Protein AF-A0A928N1R2-F1 (afdb_monomer)

Sequence (52 aa):
MGVCEKMMNINILSENIKKYRINKKLTQKDLA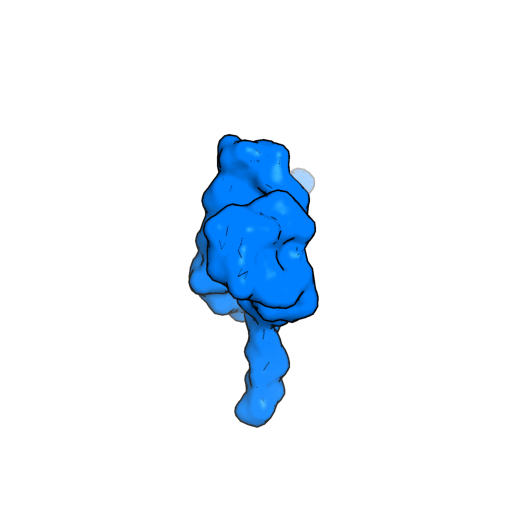MLLRVSPQAVSRWECGGSQT
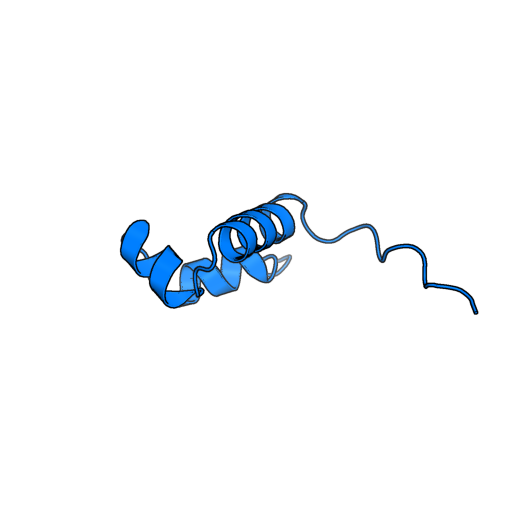
Mean predicted aligned error: 8.39 Å

Radius of gyration: 13.02 Å; Cα contacts (8 Å, |Δi|>4): 34; chains: 1; bounding box: 31×16×43 Å

pLDDT: mean 81.18, std 19.83, range [37.59, 97.38]

Solvent-accessible surface area (backbone atoms only — not comparable to full-atom values): 3242 Å² total; per-residue (Å²): 133,84,74,82,80,64,92,83,83,73,52,72,65,16,52,48,54,47,50,57,36,52,76,68,73,44,53,60,59,52,50,11,60,76,68,73,49,55,46,65,55,45,50,39,46,51,67,50,62,78,88,125

Structure (mmCIF, N/CA/C/O backbone):
data_AF-A0A928N1R2-F1
#
_entry.id   AF-A0A928N1R2-F1
#
loop_
_atom_site.group_PDB
_atom_site.id
_atom_site.type_symbol
_atom_site.label_atom_id
_atom_site.label_alt_id
_atom_site.label_comp_id
_atom_site.label_asym_id
_atom_site.label_entity_id
_atom_site.label_seq_id
_atom_site.pdbx_PDB_ins_code
_atom_site.Cartn_x
_atom_site.Cartn_y
_atom_site.Cartn_z
_atom_site.occupancy
_atom_site.B_iso_or_equiv
_atom_site.auth_seq_id
_atom_site.auth_comp_id
_atom_site.auth_asym_id
_atom_site.auth_atom_id
_atom_site.pdbx_PDB_model_num
ATOM 1 N N . MET A 1 1 ? 8.140 3.479 34.811 1.00 39.59 1 MET A N 1
ATOM 2 C CA . MET A 1 1 ? 8.115 2.552 33.661 1.00 39.59 1 MET A CA 1
ATOM 3 C C . MET A 1 1 ? 8.577 3.326 32.444 1.00 39.59 1 MET A C 1
ATOM 5 O O . MET A 1 1 ? 7.823 4.139 31.927 1.00 39.59 1 MET A O 1
ATOM 9 N N . GLY A 1 2 ? 9.858 3.180 32.100 1.00 44.44 2 GLY A N 1
ATOM 10 C CA . GLY A 1 2 ? 10.469 3.863 30.967 1.00 44.44 2 GLY A CA 1
ATOM 11 C C . GLY A 1 2 ? 9.898 3.302 29.678 1.00 44.44 2 GLY A C 1
ATOM 12 O O . GLY A 1 2 ? 10.129 2.142 29.348 1.00 44.44 2 GLY A O 1
ATOM 13 N N . VAL A 1 3 ? 9.124 4.114 28.967 1.00 47.06 3 VAL A N 1
ATOM 14 C CA . VAL A 1 3 ? 8.858 3.832 27.563 1.00 47.06 3 VAL A CA 1
ATOM 15 C C . VAL A 1 3 ? 10.185 4.088 26.870 1.00 47.06 3 VAL A C 1
ATOM 17 O O . VAL A 1 3 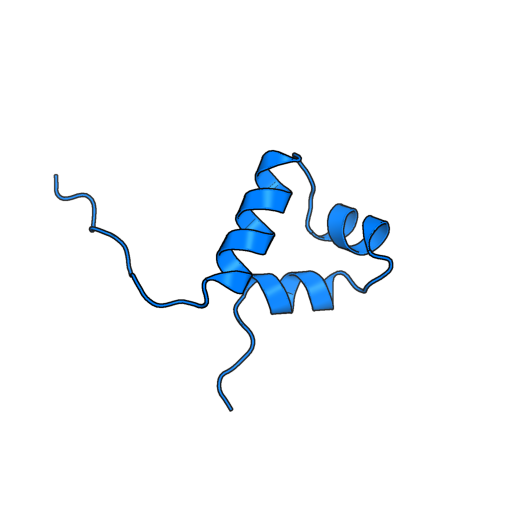? 10.643 5.227 26.874 1.00 47.06 3 VAL A O 1
ATOM 20 N N . CYS A 1 4 ? 10.831 3.028 26.372 1.00 49.94 4 CYS A N 1
ATOM 21 C CA . CYS A 1 4 ? 12.007 3.121 25.516 1.00 49.94 4 CYS A CA 1
ATOM 22 C C . CYS A 1 4 ? 11.727 4.168 24.440 1.00 49.94 4 CYS A C 1
ATOM 24 O O . CYS A 1 4 ? 10.951 3.947 23.506 1.00 49.94 4 CYS A O 1
ATOM 26 N N . GLU A 1 5 ? 12.312 5.341 24.645 1.00 48.62 5 GLU A N 1
ATOM 27 C CA . GLU A 1 5 ? 12.243 6.474 23.755 1.00 48.62 5 GLU A CA 1
ATOM 28 C C . GLU A 1 5 ? 12.930 6.055 22.459 1.00 48.62 5 GLU A C 1
ATOM 30 O O . GLU A 1 5 ? 14.148 5.978 22.379 1.00 48.62 5 GLU A O 1
ATOM 35 N N . LYS A 1 6 ? 12.086 5.651 21.504 1.00 52.75 6 LYS A N 1
ATOM 36 C CA . LYS A 1 6 ? 12.301 5.584 20.058 1.00 52.75 6 LYS A CA 1
ATOM 37 C C . LYS A 1 6 ? 13.710 5.150 19.651 1.00 52.75 6 LYS A C 1
ATOM 39 O O . LYS A 1 6 ? 14.632 5.952 19.588 1.00 52.75 6 LYS A O 1
ATOM 44 N N . MET A 1 7 ? 13.807 3.897 19.211 1.00 45.81 7 MET A N 1
ATOM 45 C CA . MET A 1 7 ? 14.849 3.446 18.289 1.00 45.81 7 MET A CA 1
ATOM 46 C C . MET A 1 7 ? 14.803 4.343 17.035 1.00 45.81 7 MET A C 1
ATOM 48 O O . MET A 1 7 ? 14.032 4.119 16.104 1.00 45.81 7 MET A O 1
ATOM 52 N N . MET A 1 8 ? 15.549 5.441 17.070 1.00 57.94 8 MET A N 1
ATOM 53 C CA . MET A 1 8 ? 15.514 6.520 16.095 1.00 57.94 8 MET A CA 1
ATOM 54 C C . MET A 1 8 ? 16.700 6.322 15.155 1.00 57.94 8 MET A C 1
ATOM 56 O O . MET A 1 8 ? 17.760 6.883 15.392 1.00 57.94 8 MET A O 1
ATOM 60 N N . ASN A 1 9 ? 16.540 5.445 14.155 1.00 61.22 9 ASN A N 1
ATOM 61 C CA . A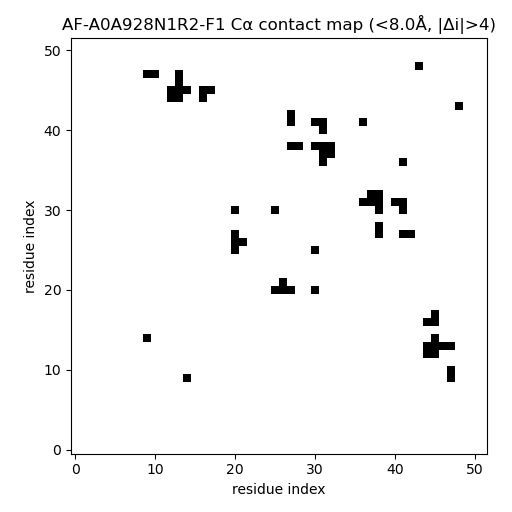SN A 1 9 ? 17.234 5.500 12.854 1.00 61.22 9 ASN A CA 1
ATOM 62 C C . ASN A 1 9 ? 16.912 4.283 11.971 1.00 61.22 9 ASN A C 1
ATOM 64 O O . ASN A 1 9 ? 17.794 3.487 11.670 1.00 61.22 9 ASN A O 1
ATOM 68 N N . ILE A 1 10 ? 15.667 4.129 11.506 1.00 58.47 10 ILE A N 1
ATOM 69 C CA . ILE A 1 10 ? 15.388 3.224 10.378 1.00 58.47 10 ILE A CA 1
ATOM 70 C C . ILE A 1 10 ? 14.468 3.938 9.382 1.00 58.47 10 ILE A C 1
ATOM 72 O O . ILE A 1 10 ? 13.281 4.131 9.613 1.00 58.47 10 ILE A O 1
ATOM 76 N N . ASN A 1 11 ? 15.101 4.416 8.307 1.00 70.56 11 ASN A N 1
ATOM 77 C CA . ASN A 1 11 ? 14.551 4.858 7.025 1.00 70.56 11 ASN A CA 1
ATOM 78 C C . ASN A 1 11 ? 13.145 5.504 7.073 1.00 70.56 11 ASN A C 1
ATOM 80 O O . ASN A 1 11 ? 12.134 4.831 6.876 1.00 70.56 11 ASN A O 1
ATOM 84 N N . ILE A 1 12 ? 13.097 6.834 7.251 1.00 84.19 12 ILE A N 1
ATOM 85 C CA . ILE A 1 12 ? 11.879 7.678 7.292 1.00 84.19 12 ILE A CA 1
ATOM 86 C C . ILE A 1 12 ? 10.864 7.310 6.196 1.00 84.19 12 ILE A C 1
ATOM 88 O O . ILE A 1 12 ? 9.654 7.355 6.422 1.00 84.19 12 ILE A O 1
ATOM 92 N N . LEU A 1 13 ? 11.343 6.930 5.009 1.00 85.88 13 LEU A N 1
ATOM 93 C CA . LEU A 1 13 ? 10.490 6.517 3.901 1.00 85.88 13 LEU A CA 1
ATOM 94 C C . LEU A 1 13 ? 9.700 5.238 4.221 1.00 85.88 13 LEU A C 1
ATOM 96 O O . LEU A 1 13 ? 8.488 5.213 4.022 1.00 85.88 13 LEU A O 1
ATOM 100 N N . SER A 1 14 ? 10.366 4.208 4.746 1.00 89.75 14 SER A N 1
ATOM 101 C CA . SER A 1 14 ? 9.749 2.916 5.079 1.00 89.75 14 SER A CA 1
ATOM 102 C C . SER A 1 14 ? 8.628 3.058 6.114 1.00 89.75 14 SER A C 1
ATOM 104 O O . SER A 1 14 ? 7.508 2.581 5.905 1.00 89.75 14 SER A O 1
ATOM 106 N N . GLU A 1 15 ? 8.890 3.832 7.168 1.00 89.19 15 GLU A N 1
ATOM 107 C CA . GLU A 1 15 ? 7.929 4.125 8.228 1.00 89.19 15 GLU A CA 1
ATOM 108 C C . GLU A 1 15 ? 6.751 4.956 7.719 1.00 89.19 15 GLU A C 1
ATOM 110 O O . GLU A 1 15 ? 5.598 4.668 8.042 1.00 89.19 15 GLU A O 1
ATOM 115 N N . ASN A 1 16 ? 7.002 5.954 6.868 1.00 91.38 16 ASN A N 1
ATOM 116 C CA . ASN A 1 16 ? 5.931 6.759 6.289 1.00 91.38 16 ASN A CA 1
ATOM 117 C C . ASN A 1 16 ? 5.016 5.925 5.389 1.00 91.38 16 ASN A C 1
ATOM 119 O O . ASN A 1 16 ? 3.795 6.041 5.502 1.00 91.38 16 ASN A O 1
ATOM 123 N N . ILE A 1 17 ? 5.576 5.057 4.541 1.00 92.50 17 ILE A N 1
ATOM 124 C CA . ILE A 1 17 ? 4.785 4.161 3.684 1.00 92.50 17 ILE A CA 1
ATOM 125 C C . ILE A 1 17 ? 3.860 3.300 4.551 1.00 92.50 17 ILE A C 1
ATOM 127 O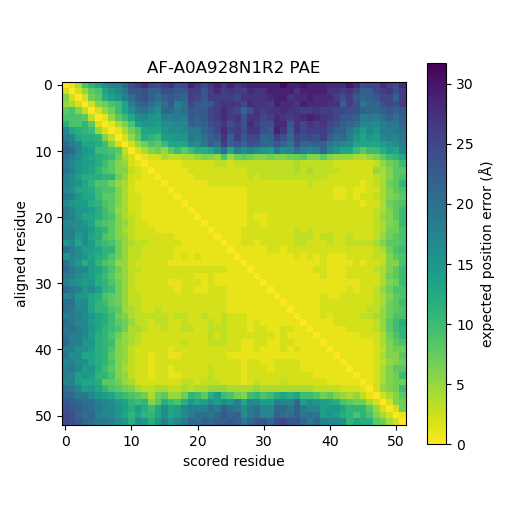 O . ILE A 1 17 ? 2.641 3.297 4.343 1.00 92.50 17 ILE A O 1
ATOM 131 N N . LYS A 1 18 ? 4.412 2.662 5.589 1.00 92.75 18 LYS A N 1
ATOM 132 C CA . LYS A 1 18 ? 3.649 1.826 6.521 1.00 92.75 18 LYS A CA 1
ATOM 133 C C . LYS A 1 18 ? 2.585 2.621 7.279 1.00 92.75 18 LYS A C 1
ATOM 135 O O . LYS A 1 18 ? 1.434 2.188 7.366 1.00 92.75 18 LYS A O 1
ATOM 140 N N . LYS A 1 19 ? 2.931 3.809 7.781 1.00 94.12 19 LYS A N 1
ATOM 141 C CA . LYS A 1 19 ? 2.019 4.713 8.498 1.00 94.12 19 LYS A CA 1
ATOM 142 C C . LYS A 1 19 ? 0.824 5.110 7.634 1.00 94.12 19 LYS A C 1
ATOM 144 O O . LYS A 1 19 ? -0.318 4.968 8.067 1.00 94.12 19 LYS A O 1
ATOM 149 N N . TYR A 1 20 ? 1.058 5.576 6.407 1.00 95.44 20 TYR A N 1
ATOM 150 C CA . TYR A 1 20 ? -0.028 5.981 5.511 1.00 95.44 20 TYR A CA 1
ATOM 151 C C . TYR A 1 20 ? -0.891 4.797 5.072 1.00 95.44 20 TYR A C 1
ATOM 153 O O . TYR A 1 20 ? -2.113 4.939 4.985 1.00 95.44 20 TYR A O 1
ATOM 161 N N . ARG A 1 21 ? -0.292 3.621 4.854 1.00 96.38 21 ARG A N 1
ATOM 162 C CA . ARG A 1 21 ? -1.032 2.393 4.547 1.00 96.38 21 ARG A CA 1
ATOM 163 C C . ARG A 1 21 ? -1.997 2.014 5.674 1.00 96.38 21 ARG A C 1
ATOM 165 O O . ARG A 1 21 ? -3.175 1.773 5.412 1.00 96.38 21 ARG A O 1
ATOM 172 N N . ILE A 1 22 ? -1.513 1.992 6.918 1.00 95.56 22 ILE A N 1
ATOM 173 C CA . ILE A 1 22 ? -2.322 1.642 8.096 1.00 95.56 22 ILE A CA 1
ATOM 174 C C . ILE A 1 22 ? -3.413 2.689 8.341 1.00 95.56 22 ILE A C 1
ATOM 176 O O . ILE A 1 22 ? -4.560 2.317 8.579 1.00 95.56 22 ILE A O 1
ATOM 180 N N . ASN A 1 23 ? -3.104 3.983 8.200 1.00 96.81 23 ASN A N 1
ATOM 181 C CA . ASN A 1 23 ? -4.103 5.052 8.324 1.00 96.81 23 ASN A CA 1
ATOM 182 C C . ASN A 1 23 ? -5.249 4.907 7.313 1.00 96.81 23 ASN A C 1
ATOM 184 O O . ASN A 1 23 ? -6.389 5.247 7.617 1.00 96.81 23 ASN A O 1
ATOM 188 N N . LYS A 1 24 ? -4.962 4.366 6.123 1.00 95.94 24 LYS A N 1
ATOM 189 C CA . LYS A 1 24 ? -5.970 4.046 5.104 1.00 95.94 24 LYS A CA 1
ATOM 190 C C . LYS A 1 24 ? -6.624 2.670 5.284 1.00 95.94 24 LYS A C 1
ATOM 192 O O . LYS A 1 24 ? -7.422 2.279 4.440 1.00 95.94 24 LYS A O 1
ATOM 197 N N . LYS A 1 25 ? -6.313 1.945 6.366 1.00 97.31 25 LYS A N 1
ATOM 198 C CA . LYS A 1 25 ? -6.799 0.584 6.665 1.00 97.31 25 LYS A CA 1
ATOM 199 C C . LYS A 1 25 ? -6.504 -0.429 5.550 1.00 97.31 25 LYS A C 1
ATOM 201 O O . LYS A 1 25 ? -7.286 -1.342 5.315 1.00 97.31 25 LYS A O 1
ATOM 206 N N . LEU A 1 26 ? -5.371 -0.268 4.870 1.00 96.50 26 LEU A N 1
ATOM 207 C CA . LEU A 1 26 ? -4.951 -1.141 3.775 1.00 96.50 26 LEU A CA 1
ATOM 208 C C . LEU A 1 26 ? -3.995 -2.229 4.275 1.00 96.50 26 LEU A C 1
ATOM 210 O O . LEU A 1 26 ? -3.110 -1.975 5.098 1.00 96.50 26 LEU A O 1
ATOM 214 N N . THR A 1 27 ? -4.097 -3.435 3.725 1.00 96.88 27 THR A N 1
ATOM 215 C CA . THR A 1 27 ? -3.040 -4.449 3.836 1.00 96.88 27 THR A CA 1
ATOM 216 C C . THR A 1 27 ? -1.908 -4.156 2.843 1.00 96.88 27 THR A C 1
ATOM 218 O O . THR A 1 27 ? -2.056 -3.351 1.921 1.00 96.88 27 THR A O 1
ATOM 221 N N . GLN A 1 28 ? -0.747 -4.804 2.998 1.00 96.19 28 GLN A N 1
ATOM 222 C CA . GLN A 1 28 ? 0.339 -4.687 2.010 1.00 96.19 28 GLN A CA 1
ATOM 223 C C . GLN A 1 28 ? -0.097 -5.172 0.617 1.00 96.19 28 GLN A C 1
ATOM 225 O O . GLN A 1 28 ? 0.349 -4.621 -0.386 1.00 96.19 28 GLN A O 1
ATOM 230 N N . LYS A 1 29 ? -1.000 -6.165 0.550 1.00 96.88 29 LYS A N 1
ATOM 231 C CA . LYS A 1 29 ? -1.586 -6.654 -0.707 1.00 96.88 29 LYS A CA 1
ATOM 232 C C . LYS A 1 29 ? -2.493 -5.605 -1.347 1.00 96.88 29 LYS A C 1
ATOM 234 O O . LYS A 1 29 ? -2.386 -5.390 -2.549 1.00 96.88 29 LYS A O 1
ATOM 239 N N . ASP A 1 30 ? -3.317 -4.922 -0.553 1.00 97.19 30 ASP A N 1
ATOM 240 C CA . ASP A 1 30 ? -4.210 -3.876 -1.067 1.00 97.19 30 ASP A CA 1
ATOM 241 C C . ASP A 1 30 ? -3.405 -2.697 -1.614 1.00 97.19 30 ASP A C 1
ATOM 243 O O . ASP A 1 30 ? -3.663 -2.224 -2.717 1.00 97.19 30 ASP A O 1
ATOM 247 N N . LEU A 1 31 ? -2.368 -2.265 -0.887 1.00 96.69 31 LEU A N 1
ATOM 248 C CA . LEU A 1 31 ? -1.464 -1.219 -1.366 1.00 96.69 31 LEU A CA 1
ATOM 249 C C . LEU A 1 31 ? -0.743 -1.638 -2.655 1.00 96.69 31 LEU A C 1
ATOM 251 O O . LEU A 1 31 ? -0.632 -0.840 -3.583 1.00 96.69 31 LEU A O 1
ATOM 255 N N . ALA A 1 32 ? -0.287 -2.890 -2.732 1.00 97.31 32 ALA A N 1
ATOM 256 C CA . ALA A 1 32 ? 0.364 -3.426 -3.922 1.00 97.31 32 ALA A CA 1
ATOM 257 C C . ALA A 1 32 ? -0.579 -3.442 -5.134 1.00 97.31 32 ALA A C 1
ATOM 259 O O . ALA A 1 32 ? -0.189 -3.026 -6.222 1.00 97.31 32 ALA A O 1
ATOM 260 N N . MET A 1 33 ? -1.836 -3.844 -4.932 1.00 97.38 33 MET A N 1
ATOM 261 C CA . MET A 1 33 ? -2.863 -3.849 -5.972 1.00 97.38 33 MET A CA 1
ATOM 262 C C . MET A 1 33 ? -3.186 -2.431 -6.460 1.00 97.38 33 MET A C 1
ATOM 264 O O . MET A 1 33 ? -3.223 -2.196 -7.667 1.00 97.38 33 MET A O 1
ATOM 268 N N . LEU A 1 34 ? -3.350 -1.476 -5.538 1.00 96.44 34 LEU A N 1
ATOM 269 C CA . LEU A 1 34 ? -3.615 -0.068 -5.860 1.00 96.44 34 LEU A CA 1
ATOM 270 C C . LEU A 1 34 ? -2.480 0.570 -6.668 1.00 96.44 34 LEU A C 1
ATOM 272 O O . LEU A 1 34 ? -2.737 1.342 -7.589 1.00 96.44 34 LEU A O 1
ATOM 276 N N . LEU A 1 35 ? -1.232 0.236 -6.338 1.00 95.50 35 LEU A N 1
ATOM 277 C CA . LEU A 1 35 ? -0.040 0.760 -7.008 1.00 95.50 35 LEU A CA 1
ATOM 278 C C . LEU A 1 35 ? 0.411 -0.089 -8.206 1.00 95.50 35 LEU A C 1
ATOM 280 O O . LEU A 1 35 ? 1.394 0.261 -8.854 1.00 95.50 35 LEU A O 1
ATOM 284 N N . ARG A 1 36 ? -0.293 -1.190 -8.511 1.00 97.25 36 ARG A N 1
ATOM 285 C CA . ARG A 1 36 ? 0.063 -2.167 -9.557 1.00 97.25 36 ARG A CA 1
ATOM 286 C C . ARG A 1 36 ? 1.503 -2.686 -9.438 1.00 97.25 36 ARG A C 1
ATOM 288 O O . ARG A 1 36 ? 2.194 -2.876 -10.436 1.00 97.25 36 ARG A O 1
ATOM 295 N N . VAL A 1 37 ? 1.948 -2.934 -8.210 1.00 96.44 37 VAL A N 1
ATOM 296 C CA . VAL A 1 37 ? 3.256 -3.528 -7.898 1.00 96.44 37 VAL A CA 1
ATOM 297 C C . VAL A 1 37 ? 3.088 -4.893 -7.239 1.00 96.44 37 VAL A C 1
ATOM 299 O O . VAL A 1 37 ? 1.990 -5.284 -6.845 1.00 96.44 37 VAL A O 1
ATOM 302 N N . SER A 1 38 ? 4.182 -5.642 -7.087 1.00 95.94 38 SER A N 1
A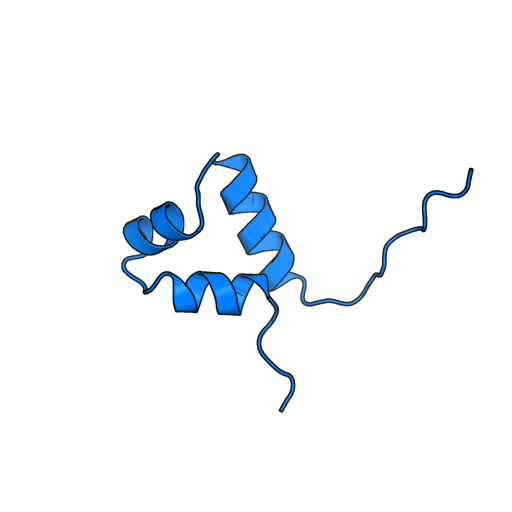TOM 303 C CA . SER A 1 38 ? 4.140 -6.895 -6.333 1.00 95.94 38 SER A CA 1
ATOM 304 C C . SER A 1 38 ? 4.043 -6.629 -4.819 1.00 95.94 38 SER A C 1
ATOM 306 O O . SER A 1 38 ? 4.665 -5.690 -4.313 1.00 95.94 38 SER A O 1
ATOM 308 N N . PRO A 1 39 ? 3.347 -7.480 -4.040 1.00 93.75 39 PRO A N 1
ATOM 309 C CA . PRO A 1 39 ? 3.345 -7.385 -2.574 1.00 93.75 39 PRO A CA 1
ATOM 310 C C . PRO A 1 39 ? 4.751 -7.446 -1.954 1.00 93.75 39 PRO A C 1
ATOM 312 O O . PRO A 1 39 ? 5.002 -6.855 -0.907 1.00 93.75 39 PRO A O 1
ATOM 315 N N . GLN A 1 40 ? 5.693 -8.116 -2.627 1.00 92.31 40 GLN A N 1
ATOM 316 C CA . GLN A 1 40 ? 7.101 -8.185 -2.225 1.00 92.31 40 GLN A CA 1
ATOM 317 C C . GLN A 1 40 ? 7.805 -6.826 -2.332 1.00 92.31 40 GLN A C 1
ATOM 319 O O . GLN A 1 40 ? 8.697 -6.550 -1.534 1.00 92.31 40 GLN A O 1
ATOM 324 N N . ALA A 1 41 ? 7.421 -5.976 -3.293 1.00 92.56 41 ALA A N 1
ATOM 325 C CA . ALA A 1 41 ? 7.938 -4.613 -3.392 1.00 92.56 41 ALA A CA 1
ATOM 326 C C . ALA A 1 41 ? 7.491 -3.780 -2.183 1.00 92.56 41 ALA A C 1
ATOM 328 O O . ALA A 1 41 ? 8.326 -3.170 -1.523 1.00 92.56 41 ALA A O 1
ATOM 329 N N . VAL A 1 42 ? 6.203 -3.853 -1.826 1.00 93.38 42 VAL A N 1
ATOM 330 C CA . VAL A 1 42 ? 5.657 -3.173 -0.639 1.00 93.38 42 VAL A CA 1
ATOM 331 C C . VAL A 1 42 ? 6.336 -3.657 0.643 1.00 93.38 42 VAL A C 1
ATOM 333 O O . VAL A 1 42 ? 6.731 -2.841 1.471 1.00 93.38 42 VAL A O 1
ATOM 336 N N . SER A 1 43 ? 6.544 -4.969 0.787 1.00 92.69 43 SER A N 1
ATOM 337 C CA . SER A 1 43 ? 7.290 -5.526 1.921 1.00 92.69 43 SER A CA 1
ATOM 338 C C . SER A 1 43 ? 8.723 -4.987 1.989 1.00 92.69 43 SER A C 1
ATOM 340 O O . SER A 1 43 ? 9.155 -4.573 3.060 1.00 92.69 43 SER A O 1
ATOM 342 N N . ARG A 1 44 ? 9.444 -4.914 0.861 1.00 90.44 44 ARG A N 1
ATOM 343 C CA . ARG A 1 44 ? 10.805 -4.351 0.816 1.00 90.44 44 ARG A CA 1
ATOM 344 C C . ARG A 1 44 ? 10.850 -2.864 1.162 1.00 90.44 44 ARG A C 1
ATOM 346 O O . ARG A 1 44 ? 11.787 -2.433 1.831 1.00 90.44 44 ARG A O 1
ATOM 353 N N . TRP A 1 45 ? 9.860 -2.088 0.725 1.00 91.31 45 TRP A N 1
ATOM 354 C CA . TRP A 1 45 ? 9.769 -0.670 1.066 1.00 91.31 45 TRP A CA 1
ATOM 355 C C . TRP A 1 45 ? 9.546 -0.462 2.559 1.00 91.31 45 TRP A C 1
ATOM 357 O O . TRP A 1 45 ? 10.221 0.369 3.152 1.00 91.31 45 TRP A O 1
ATOM 367 N N . GLU A 1 46 ? 8.641 -1.233 3.168 1.00 90.56 46 GLU A N 1
ATOM 368 C CA . GLU A 1 46 ? 8.310 -1.115 4.595 1.00 90.56 46 GLU A CA 1
ATOM 369 C C . GLU A 1 46 ? 9.361 -1.734 5.524 1.00 90.56 46 GLU A C 1
ATOM 371 O O . GLU A 1 46 ? 9.432 -1.350 6.685 1.00 90.56 46 GLU A O 1
ATOM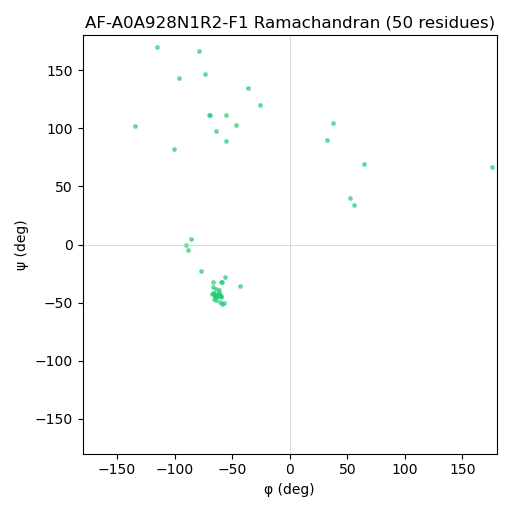 376 N N . CYS A 1 47 ? 10.175 -2.674 5.041 1.00 85.50 47 CYS A N 1
ATOM 377 C CA . CYS A 1 47 ? 11.260 -3.272 5.823 1.00 85.50 47 CYS A CA 1
ATOM 378 C C . CYS A 1 47 ? 12.589 -2.505 5.725 1.00 85.50 47 CYS A C 1
ATOM 380 O O . CYS A 1 47 ? 13.530 -2.886 6.411 1.00 85.50 47 CYS A O 1
ATOM 382 N N . GLY A 1 48 ? 12.681 -1.453 4.898 1.00 71.19 48 GLY A N 1
ATOM 383 C CA . GLY A 1 48 ? 13.917 -0.687 4.721 1.00 71.19 48 GLY A CA 1
ATOM 384 C C . GLY A 1 48 ? 15.026 -1.538 4.099 1.00 71.19 48 GLY A C 1
ATOM 385 O O . GLY A 1 48 ? 15.981 -1.887 4.781 1.00 71.19 48 GLY A O 1
ATOM 386 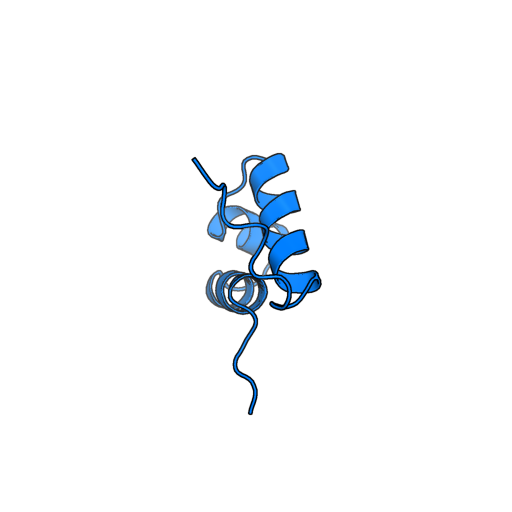N N . GLY A 1 49 ? 14.855 -1.897 2.819 1.00 58.16 49 GLY A N 1
ATOM 387 C CA . GLY A 1 49 ? 15.733 -2.797 2.059 1.00 58.16 49 GLY A CA 1
ATOM 388 C C . GLY A 1 49 ? 17.230 -2.687 2.378 1.00 58.16 49 GLY A C 1
ATOM 389 O O . GLY A 1 49 ? 17.771 -1.589 2.479 1.00 58.16 49 GLY A O 1
ATOM 390 N N . SER A 1 50 ? 17.842 -3.864 2.528 1.00 50.59 50 SER A N 1
ATOM 391 C CA . SER A 1 50 ? 19.234 -4.151 2.869 1.00 50.59 50 SER A CA 1
ATOM 392 C C . SER A 1 50 ? 20.215 -3.049 2.475 1.00 50.59 50 SER A C 1
ATOM 394 O O . SER A 1 50 ? 20.382 -2.756 1.292 1.00 50.59 50 SER A O 1
ATOM 396 N N . GLN A 1 51 ? 20.904 -2.495 3.474 1.00 51.12 51 GLN A N 1
ATOM 397 C CA . GLN A 1 51 ? 22.201 -1.864 3.258 1.00 51.12 51 GLN A CA 1
ATOM 398 C C . GLN A 1 51 ? 23.098 -2.913 2.580 1.00 51.12 51 GLN A C 1
ATOM 400 O O . GLN A 1 51 ? 23.373 -3.953 3.177 1.00 51.12 51 GLN A O 1
ATOM 405 N N . THR A 1 52 ? 23.448 -2.696 1.313 1.00 37.59 52 THR A N 1
ATOM 406 C CA . THR A 1 52 ? 24.620 -3.329 0.688 1.00 37.59 52 THR A CA 1
ATOM 407 C C . THR A 1 52 ? 25.867 -2.580 1.102 1.00 37.59 52 THR A C 1
ATOM 409 O O . THR A 1 52 ? 25.785 -1.329 1.097 1.00 37.59 52 THR A O 1
#

Foldseek 3Di:
DDPPPDPPDADPQLVVLVVVCVVVVHDLVRVCVVVVHDSVVNVCSNVRHDDD

Secondary structure (DSSP, 8-state):
---------S-HHHHHHHHHHHHTT--HHHHHHHTTS-HHHHHHHHTT----

Nearest PDB structures (foldseek):
  6zvh-assembly1_i  TM=8.206E-01  e=1.053E-02  Homo sapiens
  4pu8-assembly1_B  TM=7.418E-01  e=1.387E-02  Shewanella oneidensis MR-1
  4pu8-assembly1_A  TM=8.193E-01  e=4.479E-02  Shewanella oneidensis MR-1
  9f9s-assembly1_CN  TM=7.885E-01  e=2.580E-02  Saccharomyces cerevisiae
  7t5u-assembly1_A  TM=8.921E-01  e=7.777E-02  E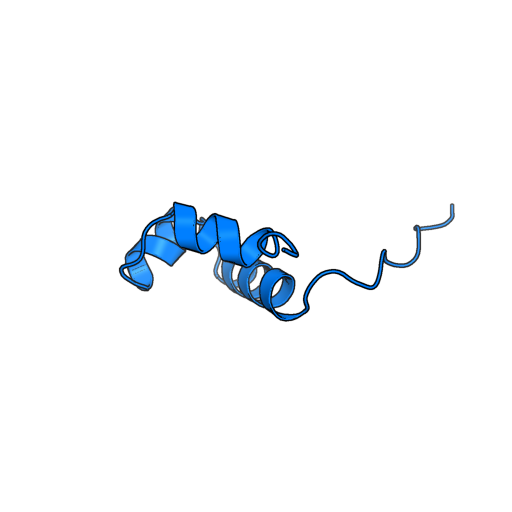scherichia coli